Protein AF-A0A1J5CCB9-F1 (afdb_monomer)

Radius of gyration: 15.99 Å; Cα contacts (8 Å, |Δi|>4): 139; chains: 1; bounding box: 43×30×40 Å

Secondary structure (DSSP, 8-state):
----HHHHHHHHHTT--HHHHHHHHHHPEEETTEEEEEHHHHHHHHHHHHHHHHHHHHHHHTT-S-HHHHHHHHHHHHHHHHHHHHHHHTTEEEEEEETTEEEEE-----

Sequence (110 aa):
MHHTKHSVTRMNQRGISHAMAELVYAYGTAKGDKVIFNQKAAKQRLIEARAEKASHEKALDSGSMSMVSAMHTVAKLEQEIRNLTKLIDKQGVVVVVVGGDVLLTAYGIH

Nearest PDB structures (foldseek):
  2rld-assembly1_A  TM=9.522E-01  e=2.115E+00  Bacteroides thetaiotaomicron VPI-5482
  2f6m-assembly2_C  TM=9.429E-01  e=3.100E+00  Saccharomyces cerevisiae
  2f66-assembly3_D  TM=9.239E-01  e=4.000E+00  Saccharomyces cerevisiae
  2f66-assembly3_A  TM=9.180E-01  e=4.263E+00  Saccharomyces cerevisiae
  2rld-assembly1_B  TM=6.563E-01  e=1.640E+00  Bacteroides thetaiotaomicron VPI-5482

Structure (mmCIF, N/CA/C/O backbone):
data_AF-A0A1J5CCB9-F1
#
_entry.id   AF-A0A1J5CCB9-F1
#
loop_
_atom_site.group_PDB
_atom_site.id
_atom_site.type_symbol
_atom_site.label_atom_id
_atom_site.label_alt_id
_atom_site.label_comp_id
_atom_site.label_asym_id
_atom_site.label_entity_id
_atom_site.label_seq_id
_atom_site.pdbx_PDB_ins_code
_atom_site.Cartn_x
_atom_site.Cartn_y
_atom_site.Cartn_z
_atom_site.occupancy
_atom_site.B_iso_or_equiv
_atom_site.auth_seq_id
_atom_site.auth_comp_id
_atom_site.auth_asym_id
_atom_site.auth_atom_id
_atom_site.pdbx_PDB_model_num
ATOM 1 N N . MET A 1 1 ? -15.365 -14.207 1.522 1.00 39.38 1 MET A N 1
ATOM 2 C CA . MET A 1 1 ? -15.774 -13.358 2.663 1.00 39.38 1 MET A CA 1
ATOM 3 C C . MET A 1 1 ? -16.922 -12.477 2.191 1.00 39.38 1 MET A C 1
ATOM 5 O O . MET A 1 1 ? -16.781 -11.866 1.140 1.00 39.38 1 MET A O 1
ATOM 9 N N . HIS A 1 2 ? -18.070 -12.476 2.872 1.00 40.03 2 HIS A N 1
ATOM 10 C CA . HIS A 1 2 ? -19.231 -11.673 2.467 1.00 40.03 2 HIS A CA 1
ATOM 11 C C . HIS A 1 2 ? -19.116 -10.293 3.128 1.00 40.03 2 HIS A C 1
ATOM 13 O O . HIS A 1 2 ? -19.259 -10.176 4.340 1.00 40.03 2 HIS A O 1
ATOM 19 N N . HIS A 1 3 ? -18.815 -9.249 2.354 1.00 44.72 3 HIS A N 1
ATOM 20 C CA . HIS A 1 3 ? -18.870 -7.881 2.868 1.00 44.72 3 HIS A CA 1
ATOM 21 C C . HIS A 1 3 ? -20.336 -7.509 3.109 1.00 44.72 3 HIS A C 1
ATOM 23 O O . HIS A 1 3 ? -21.143 -7.516 2.179 1.00 44.72 3 HIS A O 1
ATOM 29 N N . THR A 1 4 ? -20.704 -7.195 4.349 1.00 47.66 4 THR A N 1
ATOM 30 C CA . THR A 1 4 ? -22.067 -6.755 4.660 1.00 47.66 4 THR A CA 1
ATOM 31 C C . THR A 1 4 ? -22.315 -5.365 4.060 1.00 47.66 4 THR A C 1
ATOM 33 O O . THR A 1 4 ? -21.424 -4.509 4.033 1.00 47.66 4 THR A O 1
ATOM 36 N N . LYS A 1 5 ? -23.539 -5.114 3.566 1.00 47.53 5 LYS A N 1
ATOM 37 C CA . LYS A 1 5 ? -23.935 -3.830 2.944 1.00 47.53 5 LYS A CA 1
ATOM 38 C C . LYS A 1 5 ? -23.557 -2.615 3.809 1.00 47.53 5 LYS A C 1
ATOM 40 O O . LYS A 1 5 ? -23.129 -1.601 3.270 1.00 47.53 5 LYS A O 1
ATOM 45 N N . HIS A 1 6 ? -23.628 -2.740 5.137 1.00 43.44 6 HIS A N 1
ATOM 46 C CA . HIS A 1 6 ? -23.279 -1.673 6.082 1.00 43.44 6 HIS A CA 1
ATOM 47 C C . HIS A 1 6 ? -21.786 -1.299 6.094 1.00 43.44 6 HIS A C 1
ATOM 49 O O . HIS A 1 6 ? -21.459 -0.114 6.220 1.00 43.44 6 HIS A O 1
ATOM 55 N N . SER A 1 7 ? -20.875 -2.262 5.920 1.00 43.03 7 SER A N 1
ATOM 56 C CA . SER A 1 7 ? -19.433 -1.988 5.844 1.00 43.03 7 SER A CA 1
ATOM 57 C C . SER A 1 7 ? -19.048 -1.278 4.543 1.00 43.03 7 SER A C 1
ATOM 59 O O . SER A 1 7 ? -18.210 -0.376 4.563 1.00 43.03 7 SER A O 1
ATOM 61 N N . VAL A 1 8 ? -19.725 -1.598 3.434 1.00 53.00 8 VAL A N 1
ATOM 62 C CA . VAL A 1 8 ? -19.535 -0.932 2.131 1.00 53.00 8 VAL A CA 1
ATOM 63 C C . VAL A 1 8 ? -20.054 0.512 2.158 1.00 53.00 8 VAL A C 1
ATOM 65 O O . VAL A 1 8 ? -19.391 1.423 1.662 1.00 53.00 8 VAL A O 1
ATOM 68 N N . THR A 1 9 ? -21.203 0.761 2.798 1.00 45.12 9 THR A N 1
ATOM 69 C CA . THR A 1 9 ? -21.760 2.117 2.936 1.00 45.12 9 THR A CA 1
ATOM 70 C C . THR A 1 9 ? -20.839 3.038 3.745 1.00 45.12 9 THR A C 1
ATOM 72 O O . THR A 1 9 ? -20.611 4.178 3.336 1.00 45.12 9 THR A O 1
ATOM 75 N N . ARG A 1 10 ? -20.238 2.551 4.843 1.00 51.81 10 ARG A N 1
ATOM 76 C CA . ARG A 1 10 ? -19.267 3.342 5.627 1.00 51.81 10 ARG A CA 1
ATOM 77 C C . ARG A 1 10 ? -17.908 3.505 4.945 1.00 51.81 10 ARG A C 1
ATOM 79 O O . ARG A 1 10 ? -17.313 4.575 5.071 1.00 51.81 10 ARG A O 1
ATOM 86 N N . MET A 1 11 ? -17.442 2.501 4.196 1.00 56.12 11 MET A N 1
ATOM 87 C CA . MET A 1 11 ? -16.270 2.628 3.316 1.00 56.12 11 MET A CA 1
ATOM 88 C C . MET A 1 11 ? -16.431 3.801 2.353 1.00 56.12 11 MET A C 1
ATOM 90 O O . MET A 1 11 ? -15.570 4.682 2.303 1.00 56.12 11 MET A O 1
ATOM 94 N N . ASN A 1 12 ? -17.562 3.836 1.642 1.00 51.09 12 ASN A N 1
ATOM 95 C CA . ASN A 1 12 ? -17.851 4.872 0.657 1.00 51.09 12 ASN A CA 1
ATOM 96 C C . ASN A 1 12 ? -18.012 6.253 1.306 1.00 51.09 12 ASN A C 1
ATOM 98 O O . ASN A 1 12 ? -17.455 7.219 0.793 1.00 51.09 12 ASN A O 1
ATOM 102 N N . GLN A 1 13 ? -18.662 6.354 2.473 1.00 53.94 13 GLN A N 1
ATOM 103 C CA . GLN A 1 13 ? -18.796 7.626 3.203 1.00 53.94 13 GLN A CA 1
ATOM 104 C C . GLN A 1 13 ? -17.460 8.221 3.683 1.00 53.94 13 GLN A C 1
ATOM 106 O O . GLN A 1 13 ? -17.369 9.434 3.846 1.00 53.94 13 GLN A O 1
ATOM 111 N N . ARG A 1 14 ? -16.412 7.409 3.897 1.00 60.72 14 ARG A N 1
ATOM 112 C CA 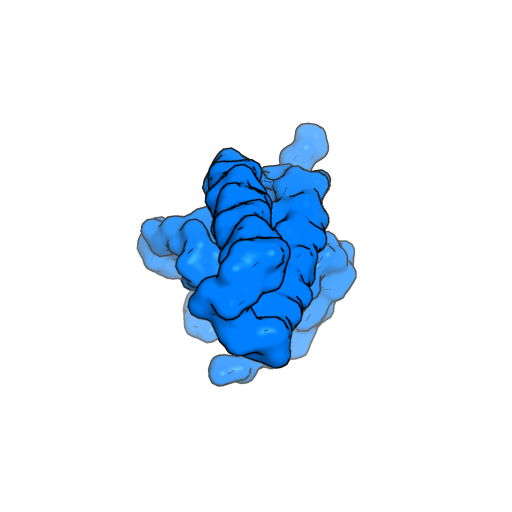. ARG A 1 14 ? -15.064 7.894 4.273 1.00 60.72 14 ARG A CA 1
ATOM 113 C C . ARG A 1 14 ? -14.048 7.850 3.126 1.00 60.72 14 ARG A C 1
ATOM 115 O O . ARG A 1 14 ? -12.863 8.139 3.326 1.00 60.72 14 ARG A O 1
ATOM 122 N N . GLY A 1 15 ? -14.494 7.510 1.915 1.00 62.84 15 GLY A N 1
ATOM 123 C CA . GLY A 1 15 ? -13.649 7.390 0.727 1.00 62.84 15 GLY A CA 1
ATOM 124 C C . GLY A 1 15 ? -12.550 6.331 0.866 1.00 62.84 15 GLY A C 1
ATOM 125 O O . GLY A 1 15 ? -11.440 6.540 0.377 1.00 62.84 15 GLY A O 1
ATOM 126 N N . ILE A 1 16 ? -12.824 5.239 1.585 1.00 69.19 16 ILE A N 1
ATOM 127 C CA . ILE A 1 16 ? -11.918 4.097 1.745 1.00 69.19 16 ILE A CA 1
ATOM 128 C C . ILE A 1 16 ? -12.286 3.071 0.675 1.00 69.19 16 ILE A C 1
ATOM 130 O O . ILE A 1 16 ? -13.370 2.496 0.707 1.00 69.19 16 ILE A O 1
ATOM 134 N N . SER A 1 17 ? -11.388 2.857 -0.286 1.00 72.56 17 SER A N 1
ATOM 135 C CA . SER A 1 17 ? -11.599 1.877 -1.361 1.00 72.56 17 SER A CA 1
ATOM 136 C C . SER A 1 17 ? -11.261 0.452 -0.913 1.00 72.56 17 SER A C 1
ATOM 138 O O . SER A 1 17 ? -10.494 0.269 0.033 1.00 72.56 17 SER A O 1
ATOM 140 N N . HIS A 1 18 ? -11.772 -0.555 -1.629 1.00 73.81 18 HIS A N 1
ATOM 141 C CA . HIS A 1 18 ? -11.420 -1.964 -1.396 1.00 73.81 18 HIS A CA 1
ATOM 142 C C . HIS A 1 18 ? -9.903 -2.185 -1.431 1.00 73.81 18 HIS A C 1
ATOM 144 O O . HIS A 1 18 ? -9.345 -2.788 -0.522 1.00 73.81 18 HIS A O 1
ATOM 150 N N . ALA A 1 19 ? -9.223 -1.581 -2.408 1.00 76.06 19 ALA A N 1
ATOM 151 C CA . ALA A 1 19 ? -7.776 -1.690 -2.549 1.00 76.06 19 ALA A CA 1
ATOM 152 C C . ALA A 1 19 ? -7.009 -1.134 -1.335 1.00 76.06 19 ALA A C 1
ATOM 154 O O . ALA A 1 19 ? -5.949 -1.638 -0.987 1.00 76.06 19 ALA A O 1
ATOM 155 N N . MET A 1 20 ? -7.544 -0.122 -0.640 1.00 77.00 20 MET A N 1
ATOM 156 C CA . MET A 1 20 ? -6.944 0.349 0.615 1.00 77.00 20 MET A CA 1
ATOM 157 C C . MET A 1 20 ? -7.136 -0.664 1.746 1.00 77.00 20 MET A C 1
ATOM 159 O O . MET A 1 20 ? -6.227 -0.841 2.547 1.00 77.00 20 MET A O 1
ATOM 163 N N . ALA A 1 21 ? -8.293 -1.331 1.818 1.00 75.06 21 ALA A N 1
ATOM 164 C CA . ALA A 1 21 ? -8.539 -2.373 2.813 1.00 75.06 21 ALA A CA 1
ATOM 165 C C . ALA A 1 21 ? -7.596 -3.569 2.617 1.00 75.06 21 ALA A C 1
ATOM 167 O O . ALA A 1 21 ? -7.040 -4.065 3.593 1.00 75.06 21 ALA A O 1
ATOM 168 N N . GLU A 1 22 ? -7.355 -3.975 1.368 1.00 78.62 22 GLU A N 1
ATOM 169 C CA . GLU A 1 22 ? -6.385 -5.024 1.033 1.00 78.62 22 GLU A CA 1
ATOM 170 C C . GLU A 1 22 ? -4.972 -4.679 1.515 1.00 78.62 22 GLU A C 1
ATOM 172 O O . GLU A 1 22 ? -4.301 -5.538 2.080 1.00 78.62 22 GLU A O 1
ATOM 177 N N . LEU A 1 23 ? -4.544 -3.416 1.394 1.00 79.88 23 LEU A N 1
ATOM 178 C CA . LEU A 1 23 ? -3.256 -2.975 1.941 1.00 79.88 23 LEU A CA 1
ATOM 179 C C . LEU A 1 23 ? -3.194 -3.104 3.464 1.00 79.88 23 LEU A C 1
ATOM 181 O O . LEU A 1 23 ? -2.161 -3.495 4.002 1.00 79.88 23 LEU A O 1
ATOM 185 N N . VAL A 1 24 ? -4.289 -2.808 4.168 1.00 78.56 24 VAL A N 1
ATOM 186 C CA . VAL A 1 24 ? -4.323 -3.002 5.622 1.00 78.56 24 VAL A CA 1
ATOM 187 C C . VAL A 1 24 ? -4.264 -4.483 5.981 1.00 78.56 24 VAL A C 1
ATOM 189 O O . VAL A 1 24 ? -3.561 -4.843 6.916 1.00 78.56 24 VAL A O 1
ATOM 192 N N . TYR A 1 25 ? -4.945 -5.355 5.242 1.00 77.88 25 TYR A N 1
ATOM 193 C CA . TYR A 1 25 ? -4.842 -6.797 5.473 1.00 77.88 25 TYR A CA 1
ATOM 194 C C . TYR A 1 25 ? -3.446 -7.350 5.179 1.00 77.88 25 TYR A C 1
ATOM 196 O O . TYR A 1 25 ? -2.981 -8.221 5.906 1.00 77.88 25 TYR A O 1
ATOM 204 N N . ALA A 1 26 ? -2.781 -6.843 4.140 1.00 83.12 26 ALA A N 1
ATOM 205 C CA . ALA A 1 26 ? -1.463 -7.311 3.730 1.00 83.12 26 ALA A CA 1
ATOM 206 C C . ALA A 1 26 ? -0.336 -6.827 4.657 1.00 83.12 26 ALA A C 1
ATOM 208 O O . ALA A 1 26 ? 0.576 -7.592 4.960 1.00 83.12 26 ALA A O 1
ATOM 209 N N . TYR A 1 27 ? -0.390 -5.567 5.102 1.00 85.31 27 TYR A N 1
ATOM 210 C CA . TYR A 1 27 ? 0.725 -4.909 5.801 1.00 85.31 27 TYR A CA 1
ATOM 211 C C . TYR A 1 27 ? 0.389 -4.443 7.220 1.00 85.31 27 TYR A C 1
ATOM 213 O O . TYR A 1 27 ? 1.251 -3.926 7.934 1.00 85.31 27 TYR A O 1
ATOM 221 N N . GLY A 1 28 ? -0.868 -4.568 7.638 1.00 81.62 28 GLY A N 1
ATOM 222 C CA . GLY A 1 28 ? -1.303 -4.185 8.970 1.00 81.62 28 GLY A CA 1
ATOM 223 C C . GLY A 1 28 ? -0.821 -5.156 10.042 1.00 81.62 28 GLY A C 1
ATOM 224 O O . GLY A 1 28 ? -0.579 -6.336 9.809 1.00 81.62 28 GLY A O 1
ATOM 225 N N . THR A 1 29 ? -0.701 -4.647 11.262 1.00 81.19 29 THR A N 1
ATOM 226 C CA . THR A 1 29 ? -0.320 -5.445 12.426 1.00 81.19 29 THR A CA 1
ATOM 227 C C . THR A 1 29 ? -1.566 -5.950 13.138 1.00 81.19 29 THR A C 1
ATOM 229 O O . THR A 1 29 ? -2.429 -5.155 13.521 1.00 81.19 29 THR A O 1
ATOM 232 N N . ALA A 1 30 ? -1.653 -7.263 13.354 1.00 80.69 30 ALA A N 1
ATOM 233 C CA . ALA A 1 30 ? -2.701 -7.846 14.179 1.00 80.69 30 ALA A CA 1
ATOM 234 C C . ALA A 1 30 ? -2.534 -7.413 15.647 1.00 80.69 30 ALA A C 1
ATOM 236 O O . ALA A 1 30 ? -1.449 -7.496 16.222 1.00 80.69 30 ALA A O 1
ATOM 237 N N . LYS A 1 31 ? -3.620 -6.950 16.264 1.00 75.31 31 LYS A N 1
ATOM 238 C CA . LYS A 1 31 ? -3.708 -6.616 17.687 1.00 75.31 31 LYS A CA 1
ATOM 239 C C . LYS A 1 31 ? -5.020 -7.174 18.226 1.00 75.31 31 LYS A C 1
ATOM 241 O O . LYS A 1 31 ? -6.054 -6.511 18.153 1.00 75.31 31 LYS A O 1
ATOM 246 N N . GLY A 1 32 ? -4.954 -8.408 18.726 1.00 77.25 32 GLY A N 1
ATOM 247 C CA . GLY A 1 32 ? -6.134 -9.196 19.079 1.00 77.25 32 GLY A CA 1
ATOM 248 C C . GLY A 1 32 ? -7.001 -9.439 17.845 1.00 77.25 32 GLY A C 1
ATOM 249 O O . GLY A 1 32 ? -6.543 -9.964 16.838 1.00 77.25 32 GLY A O 1
ATOM 250 N N . ASP A 1 33 ? -8.234 -8.977 17.924 1.00 71.12 33 ASP A N 1
ATOM 251 C CA . ASP A 1 33 ? -9.304 -9.042 16.930 1.00 71.12 33 ASP A CA 1
ATOM 252 C C . ASP A 1 33 ? -9.235 -7.919 15.868 1.00 71.12 33 ASP A C 1
ATOM 254 O O . ASP A 1 33 ? -10.120 -7.776 15.029 1.00 71.12 33 ASP A O 1
ATOM 258 N N . LYS A 1 34 ? -8.171 -7.105 15.853 1.00 67.94 34 LYS A N 1
ATOM 259 C CA . LYS A 1 34 ? -8.042 -5.932 14.966 1.00 67.94 34 LYS A CA 1
ATOM 260 C C . LYS A 1 34 ? -6.781 -5.996 14.115 1.00 67.94 34 LYS A C 1
ATOM 262 O O . LYS A 1 34 ? -5.769 -6.528 14.556 1.00 67.94 34 LYS A O 1
ATOM 267 N N . VAL A 1 35 ? -6.813 -5.373 12.938 1.00 74.25 35 VAL A N 1
ATOM 268 C CA . VAL A 1 35 ? -5.647 -5.190 12.063 1.00 74.25 35 VAL A CA 1
ATOM 269 C C . VAL A 1 35 ? -5.369 -3.697 11.899 1.00 74.25 35 VAL A C 1
ATOM 271 O O . VAL A 1 35 ? -6.136 -2.934 11.311 1.00 74.25 35 VAL A O 1
ATOM 274 N N . ILE A 1 36 ? -4.253 -3.246 12.458 1.00 74.94 36 ILE A N 1
ATOM 275 C CA . ILE A 1 36 ? -3.917 -1.826 12.540 1.00 74.94 36 ILE A CA 1
ATOM 276 C C . ILE A 1 36 ? -2.885 -1.488 11.468 1.00 74.94 36 ILE A C 1
ATOM 278 O O . ILE A 1 36 ? -1.764 -1.989 11.514 1.00 74.94 36 ILE A O 1
ATOM 282 N N . PHE A 1 37 ? -3.224 -0.575 10.554 1.00 80.56 37 PHE A N 1
ATOM 283 C CA . PHE A 1 37 ? -2.277 -0.007 9.594 1.00 80.56 37 PHE A CA 1
ATOM 284 C C . PHE A 1 37 ? -2.238 1.518 9.708 1.00 80.56 37 PHE A C 1
ATOM 286 O O . PHE A 1 37 ? -2.977 2.273 9.076 1.00 80.56 37 PHE A O 1
ATOM 293 N N . ASN A 1 38 ? -1.381 1.980 10.614 1.00 79.44 38 ASN A N 1
ATOM 294 C CA . ASN A 1 38 ? -1.271 3.394 10.947 1.00 79.44 38 ASN A CA 1
ATOM 295 C C . ASN A 1 38 ? -0.481 4.186 9.887 1.00 79.44 38 ASN A C 1
ATOM 297 O O . ASN A 1 38 ? 0.183 3.627 9.015 1.00 79.44 38 ASN A O 1
ATOM 301 N N . GLN A 1 39 ? -0.512 5.516 10.002 1.00 82.00 39 GLN A N 1
ATOM 302 C CA . GLN A 1 39 ? 0.183 6.409 9.074 1.00 82.00 39 GLN A CA 1
ATOM 303 C C . GLN A 1 39 ? 1.697 6.151 9.000 1.00 82.00 39 GLN A C 1
ATOM 305 O O . GLN A 1 39 ? 2.284 6.274 7.928 1.00 82.00 39 GLN A O 1
ATOM 310 N N . LYS A 1 40 ? 2.341 5.797 10.122 1.00 84.88 40 LYS A N 1
ATOM 311 C CA . LYS A 1 40 ? 3.783 5.507 10.160 1.00 84.88 40 LYS A CA 1
ATOM 312 C C . LYS A 1 40 ? 4.108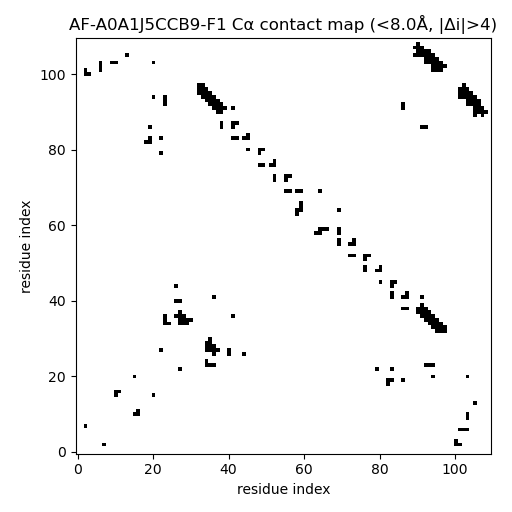 4.261 9.333 1.00 84.88 40 LYS A C 1
ATOM 314 O O . LYS A 1 40 ? 5.009 4.311 8.504 1.00 84.88 40 LYS A O 1
ATOM 319 N N . ALA A 1 41 ? 3.345 3.186 9.517 1.00 84.81 41 ALA A N 1
ATOM 320 C CA . ALA A 1 41 ? 3.473 1.952 8.750 1.00 84.81 41 ALA A CA 1
ATOM 321 C C . ALA A 1 41 ? 3.171 2.182 7.261 1.00 84.81 41 ALA A C 1
ATOM 323 O O . ALA A 1 41 ? 3.919 1.721 6.407 1.00 84.81 41 ALA A O 1
ATOM 324 N N . ALA A 1 42 ? 2.148 2.980 6.943 1.00 85.69 42 ALA A N 1
ATOM 325 C CA . ALA A 1 42 ? 1.824 3.340 5.564 1.00 85.69 42 ALA A CA 1
ATOM 326 C C . ALA A 1 42 ? 2.935 4.156 4.882 1.00 85.69 42 ALA A C 1
ATOM 328 O O . ALA A 1 42 ? 3.286 3.876 3.738 1.00 85.69 42 ALA A O 1
ATOM 329 N N . LYS A 1 43 ? 3.531 5.131 5.585 1.00 88.25 43 LYS A N 1
ATOM 330 C CA . LYS A 1 43 ? 4.694 5.897 5.099 1.00 88.25 43 LYS A CA 1
ATOM 331 C C . LYS A 1 43 ? 5.904 4.994 4.871 1.00 88.25 43 LYS A C 1
ATOM 333 O O . LYS A 1 43 ? 6.569 5.130 3.850 1.00 88.25 43 LYS A O 1
ATOM 338 N N . GLN A 1 44 ? 6.161 4.071 5.792 1.00 91.50 44 GLN A N 1
ATOM 339 C CA . GLN A 1 44 ? 7.257 3.116 5.669 1.00 91.50 44 GLN A CA 1
ATOM 340 C C . GLN A 1 44 ? 7.063 2.202 4.449 1.00 91.50 44 GLN A C 1
ATOM 342 O O . GLN A 1 44 ? 7.930 2.146 3.579 1.00 91.50 44 GLN A O 1
ATOM 347 N N . ARG A 1 45 ? 5.878 1.595 4.306 1.00 92.44 45 ARG A N 1
ATOM 348 C CA . ARG A 1 45 ? 5.545 0.758 3.146 1.00 92.44 45 ARG A CA 1
ATOM 349 C C . ARG A 1 45 ? 5.603 1.540 1.830 1.00 92.44 45 ARG A C 1
ATOM 351 O O . ARG A 1 45 ? 6.032 0.997 0.820 1.00 92.44 45 ARG A O 1
ATOM 358 N N . LEU A 1 46 ? 5.227 2.821 1.829 1.00 91.44 46 LEU A N 1
ATOM 359 C CA . LEU A 1 46 ? 5.345 3.690 0.653 1.00 91.44 46 LEU A CA 1
ATOM 360 C C . LEU A 1 46 ? 6.804 3.867 0.204 1.00 91.44 46 LEU A C 1
ATOM 362 O O . LEU A 1 46 ? 7.072 3.879 -0.997 1.00 91.44 46 LEU A O 1
ATOM 366 N N . ILE A 1 47 ? 7.741 4.013 1.144 1.00 93.50 47 ILE A N 1
ATOM 367 C CA . ILE A 1 47 ? 9.176 4.112 0.835 1.00 93.50 47 ILE A CA 1
ATOM 368 C C . ILE A 1 47 ? 9.665 2.800 0.212 1.00 93.50 47 ILE A C 1
ATOM 370 O O . ILE A 1 47 ? 10.314 2.822 -0.832 1.00 93.50 47 ILE A O 1
ATOM 374 N N . GLU A 1 48 ? 9.293 1.667 0.805 1.00 93.88 48 GLU A N 1
ATOM 375 C CA . GLU A 1 48 ? 9.657 0.334 0.313 1.00 93.88 48 GLU A CA 1
ATOM 376 C C . GLU A 1 48 ? 9.084 0.059 -1.081 1.00 93.88 48 GLU A C 1
ATOM 378 O O . GLU A 1 48 ? 9.823 -0.340 -1.976 1.00 93.88 48 GLU A O 1
ATOM 383 N N . ALA A 1 49 ? 7.801 0.355 -1.307 1.00 92.81 49 ALA A N 1
ATOM 384 C CA . ALA A 1 49 ? 7.148 0.163 -2.601 1.00 92.81 49 ALA A CA 1
ATOM 385 C C . ALA A 1 49 ? 7.790 1.018 -3.707 1.00 92.81 49 ALA A C 1
ATOM 387 O O . ALA A 1 49 ? 7.901 0.584 -4.852 1.00 92.81 49 ALA A O 1
ATOM 388 N N . ARG A 1 50 ? 8.254 2.233 -3.379 1.00 93.19 50 ARG A N 1
ATOM 389 C CA . ARG A 1 50 ? 9.001 3.083 -4.321 1.00 93.19 50 ARG A CA 1
ATOM 390 C C . ARG A 1 50 ? 10.385 2.524 -4.633 1.00 93.19 50 ARG A C 1
ATOM 392 O O . ARG A 1 50 ? 10.791 2.559 -5.791 1.00 93.19 50 ARG A O 1
ATOM 399 N N . ALA A 1 51 ? 11.094 2.015 -3.627 1.00 93.38 51 ALA A N 1
ATOM 400 C CA . ALA A 1 51 ? 12.394 1.383 -3.831 1.00 93.38 51 ALA A CA 1
ATOM 401 C C . ALA A 1 51 ? 12.270 0.122 -4.703 1.00 93.38 51 ALA A C 1
ATOM 403 O O . ALA A 1 51 ? 13.058 -0.069 -5.627 1.00 93.38 51 ALA A O 1
ATOM 404 N N . GLU A 1 52 ? 11.238 -0.686 -4.456 1.00 91.75 52 GLU A N 1
ATOM 405 C CA . GLU A 1 52 ? 10.912 -1.878 -5.238 1.00 91.75 52 GLU A CA 1
ATOM 406 C C . GLU A 1 52 ? 10.517 -1.526 -6.677 1.00 91.75 52 GLU A C 1
ATOM 408 O O . GLU A 1 52 ? 10.976 -2.164 -7.621 1.00 91.75 52 GLU A O 1
ATOM 413 N N . LYS A 1 53 ? 9.728 -0.464 -6.879 1.00 92.44 53 LYS A N 1
ATOM 414 C CA . LYS A 1 53 ? 9.417 0.025 -8.226 1.00 92.44 53 LYS A CA 1
ATOM 415 C C . LYS A 1 53 ? 10.698 0.430 -8.967 1.00 92.44 53 LYS A C 1
ATOM 417 O O . LYS A 1 53 ? 10.911 -0.007 -10.094 1.00 92.44 53 LYS A O 1
ATOM 422 N N . ALA A 1 54 ? 11.567 1.208 -8.321 1.00 89.56 54 ALA A N 1
ATOM 423 C CA . ALA A 1 54 ? 12.799 1.699 -8.933 1.00 89.56 54 ALA A CA 1
ATOM 424 C C . ALA A 1 54 ? 13.781 0.571 -9.299 1.00 89.56 54 ALA A C 1
ATOM 426 O O . ALA A 1 54 ? 14.496 0.682 -10.294 1.00 89.56 54 ALA A O 1
ATOM 427 N N . SER A 1 55 ? 13.840 -0.519 -8.525 1.00 87.19 55 SER A N 1
ATOM 428 C CA . SER A 1 55 ? 14.673 -1.674 -8.881 1.00 87.19 55 SER A CA 1
ATOM 429 C C . SER A 1 55 ? 14.135 -2.416 -10.108 1.00 87.19 55 SER A C 1
ATOM 431 O O . SER A 1 55 ? 14.923 -2.812 -10.965 1.00 87.19 55 SER A O 1
ATOM 433 N N . HIS A 1 56 ? 12.812 -2.542 -10.238 1.00 86.12 56 HIS A N 1
ATOM 434 C CA . HIS A 1 56 ? 12.177 -3.166 -11.402 1.00 86.12 56 HIS A CA 1
ATOM 435 C C . HIS A 1 56 ? 12.275 -2.299 -12.664 1.00 86.12 56 HIS A C 1
ATOM 437 O O . HIS A 1 56 ? 12.466 -2.836 -13.751 1.00 86.12 56 HIS A O 1
ATOM 443 N N . GLU A 1 57 ? 12.204 -0.972 -12.534 1.00 86.19 57 GLU A N 1
ATOM 444 C CA . GLU A 1 57 ? 12.460 -0.042 -13.644 1.00 86.19 57 GLU A CA 1
ATOM 445 C C . GLU A 1 57 ? 13.914 -0.132 -14.125 1.00 86.19 57 GLU A C 1
ATOM 447 O O . GLU A 1 57 ? 14.164 -0.257 -15.318 1.00 86.19 57 GLU A O 1
ATOM 452 N N . LYS A 1 58 ? 14.887 -0.205 -13.211 1.00 85.12 58 LYS A N 1
ATOM 453 C CA . LYS A 1 58 ? 16.290 -0.431 -13.601 1.00 85.12 58 LYS A CA 1
ATOM 454 C C . LYS A 1 58 ? 16.506 -1.785 -14.279 1.00 85.12 58 LYS A C 1
ATOM 456 O O . LYS A 1 58 ? 17.316 -1.878 -15.195 1.00 85.12 58 LYS A O 1
ATOM 461 N N . ALA A 1 59 ? 15.792 -2.824 -13.844 1.00 79.69 59 ALA A N 1
ATOM 462 C CA . ALA A 1 59 ? 15.853 -4.150 -14.459 1.00 79.69 59 ALA A CA 1
ATOM 463 C C . ALA A 1 59 ? 15.217 -4.194 -15.865 1.00 79.69 59 ALA A C 1
ATOM 465 O O . ALA A 1 59 ? 15.612 -5.029 -16.684 1.00 79.69 59 ALA A O 1
ATOM 466 N N . LEU A 1 60 ? 14.251 -3.304 -16.143 1.00 78.88 60 LEU A N 1
ATOM 467 C CA . LEU A 1 60 ? 13.718 -3.056 -17.487 1.00 78.88 60 LEU A CA 1
ATOM 468 C C . LEU A 1 60 ? 14.778 -2.410 -18.379 1.00 78.88 60 LEU A C 1
ATOM 470 O O . LEU A 1 60 ? 15.029 -2.910 -19.473 1.00 78.88 60 LEU A O 1
ATOM 474 N N . ASP A 1 61 ? 15.431 -1.356 -17.888 1.00 80.38 61 ASP A N 1
ATOM 475 C CA . ASP A 1 61 ? 16.456 -0.627 -18.642 1.00 80.38 61 ASP A CA 1
ATOM 476 C C . ASP A 1 61 ? 17.679 -1.502 -18.957 1.00 80.38 61 ASP A C 1
ATOM 478 O O . ASP A 1 61 ? 18.262 -1.402 -20.035 1.00 80.38 61 ASP A O 1
ATOM 482 N N . SER A 1 62 ? 18.057 -2.402 -18.043 1.00 79.81 62 SER A N 1
ATOM 483 C CA . SER A 1 62 ? 19.164 -3.343 -18.249 1.00 79.81 62 SER A CA 1
ATOM 484 C C . SER A 1 62 ? 18.782 -4.586 -19.064 1.00 79.81 62 SER A C 1
ATOM 486 O O . SER A 1 62 ? 19.630 -5.456 -19.274 1.00 79.81 62 SER A O 1
ATOM 488 N N . GLY A 1 63 ? 17.518 -4.722 -19.490 1.00 76.00 63 GLY A N 1
ATOM 489 C CA . GLY A 1 63 ? 17.025 -5.864 -20.270 1.00 76.00 63 GLY A CA 1
ATOM 490 C C . GLY A 1 63 ? 17.088 -7.212 -19.541 1.00 76.00 63 GLY A C 1
ATOM 491 O O . GLY A 1 63 ? 17.030 -8.263 -20.174 1.00 76.00 63 GLY A O 1
ATOM 492 N N . SER A 1 64 ? 17.237 -7.208 -18.212 1.00 73.94 64 SER A N 1
ATOM 493 C CA . SER A 1 64 ? 17.475 -8.417 -17.407 1.00 73.94 64 SER A CA 1
ATOM 494 C C . SER A 1 64 ? 16.183 -9.145 -17.005 1.00 73.94 64 SER A C 1
ATOM 496 O O . SER A 1 64 ? 16.235 -10.252 -16.473 1.00 73.94 64 SER A O 1
ATOM 498 N N . MET A 1 65 ? 15.018 -8.540 -17.262 1.00 75.38 65 MET A N 1
ATOM 499 C CA . MET A 1 65 ? 13.687 -9.094 -16.999 1.00 75.38 65 MET A CA 1
ATOM 500 C C . MET A 1 65 ? 12.808 -9.054 -18.252 1.00 75.38 65 MET A C 1
ATOM 502 O O . MET A 1 65 ? 12.930 -8.165 -19.090 1.00 75.38 65 MET A O 1
ATOM 506 N N . SER A 1 66 ? 11.858 -9.991 -18.349 1.00 83.81 66 SER A N 1
ATOM 507 C CA . SER A 1 66 ? 10.825 -9.949 -19.390 1.00 83.81 66 SER A CA 1
ATOM 508 C C . SER A 1 66 ? 10.021 -8.651 -19.284 1.00 83.81 66 SER A C 1
ATOM 510 O O . SER A 1 66 ? 9.371 -8.403 -18.263 1.00 83.81 66 SER A O 1
ATOM 512 N N . MET A 1 67 ? 10.039 -7.855 -20.359 1.00 79.06 67 MET A N 1
ATOM 513 C CA . MET A 1 67 ? 9.368 -6.554 -20.459 1.00 79.06 67 MET A CA 1
ATOM 514 C C . MET A 1 67 ? 7.905 -6.621 -20.002 1.00 79.06 67 MET A C 1
ATOM 516 O O . MET A 1 67 ? 7.464 -5.800 -19.205 1.00 79.06 67 MET A O 1
ATOM 520 N N . VAL A 1 68 ? 7.170 -7.654 -20.425 1.00 86.50 68 VAL A N 1
ATOM 521 C CA . VAL A 1 68 ? 5.748 -7.829 -20.082 1.00 86.50 68 VAL A CA 1
ATOM 522 C C . VAL A 1 68 ? 5.549 -8.042 -18.579 1.00 86.50 68 VAL A C 1
ATOM 524 O O . VAL A 1 68 ? 4.688 -7.406 -17.971 1.00 86.50 68 VAL A O 1
ATOM 527 N N . SER A 1 69 ? 6.356 -8.910 -17.962 1.00 83.44 69 SER A N 1
ATOM 528 C CA . SER A 1 69 ? 6.254 -9.190 -16.525 1.00 83.44 69 SER A CA 1
ATOM 529 C C . SER A 1 69 ? 6.623 -7.966 -15.696 1.00 83.44 69 SER A C 1
ATOM 531 O O . SER A 1 69 ? 5.949 -7.654 -14.718 1.00 83.44 69 SER A O 1
ATOM 533 N N . ALA A 1 70 ? 7.687 -7.267 -16.084 1.00 80.62 70 ALA A N 1
ATOM 534 C CA . ALA A 1 70 ? 8.162 -6.104 -15.358 1.00 80.62 70 ALA A CA 1
ATOM 535 C C . ALA A 1 70 ? 7.177 -4.930 -15.444 1.00 80.62 70 ALA A C 1
ATOM 537 O O . ALA A 1 70 ? 6.872 -4.325 -14.419 1.00 80.62 70 ALA A O 1
ATOM 538 N N . MET A 1 71 ? 6.595 -4.665 -16.620 1.00 84.19 71 MET A N 1
ATOM 539 C CA . MET A 1 71 ? 5.545 -3.649 -16.774 1.00 84.19 71 MET A CA 1
ATOM 540 C C . MET A 1 71 ? 4.323 -3.954 -15.902 1.00 84.19 71 MET A C 1
ATOM 542 O O . MET A 1 71 ? 3.784 -3.051 -15.262 1.00 84.19 71 MET A O 1
ATOM 546 N N . HIS A 1 72 ? 3.904 -5.223 -15.830 1.00 88.31 72 HIS A N 1
ATOM 547 C CA . HIS A 1 72 ? 2.786 -5.626 -14.978 1.00 88.31 72 HIS A CA 1
ATOM 548 C C . HIS A 1 72 ? 3.091 -5.377 -13.491 1.00 88.31 72 HIS A C 1
ATOM 550 O O . HIS A 1 72 ? 2.256 -4.827 -12.769 1.00 88.31 72 HI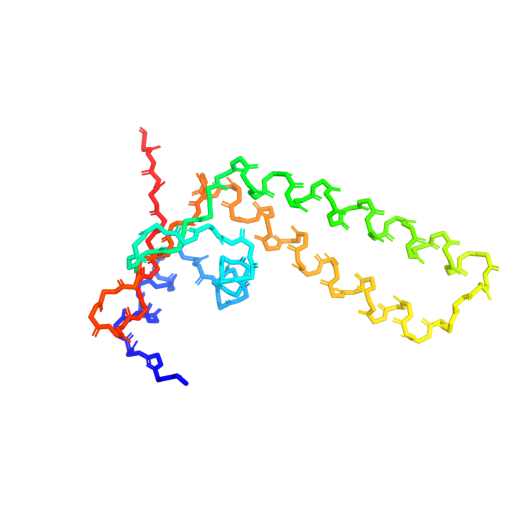S A O 1
ATOM 556 N N . THR A 1 73 ? 4.298 -5.727 -13.034 1.00 87.94 73 THR A N 1
ATOM 557 C CA . THR A 1 73 ? 4.735 -5.482 -11.652 1.00 87.94 73 THR A CA 1
ATOM 558 C C . THR A 1 73 ? 4.810 -3.990 -11.338 1.00 87.94 73 THR A C 1
ATOM 560 O O . THR A 1 73 ? 4.267 -3.555 -10.322 1.00 87.94 73 THR A O 1
ATOM 563 N N . VAL A 1 74 ? 5.409 -3.187 -12.222 1.00 89.00 74 VAL A N 1
ATOM 564 C CA . VAL A 1 74 ? 5.500 -1.729 -12.058 1.00 89.00 74 VAL A CA 1
ATOM 565 C C . VAL A 1 74 ? 4.105 -1.109 -11.974 1.00 89.00 74 VAL A C 1
ATOM 567 O O . VAL A 1 74 ? 3.834 -0.350 -11.045 1.00 89.00 74 VAL A O 1
ATOM 570 N N . ALA A 1 75 ? 3.181 -1.486 -12.861 1.00 91.00 75 ALA A N 1
ATOM 571 C CA . ALA A 1 75 ? 1.807 -0.986 -12.832 1.00 91.00 75 ALA A CA 1
ATOM 572 C C . ALA A 1 75 ? 1.082 -1.324 -11.515 1.00 91.00 75 ALA A C 1
ATOM 574 O O . ALA A 1 75 ? 0.343 -0.494 -10.973 1.00 91.00 75 ALA A O 1
ATOM 575 N N . LYS A 1 76 ? 1.312 -2.525 -10.968 1.00 90.94 76 LYS A N 1
ATOM 576 C CA . LYS A 1 76 ? 0.755 -2.943 -9.675 1.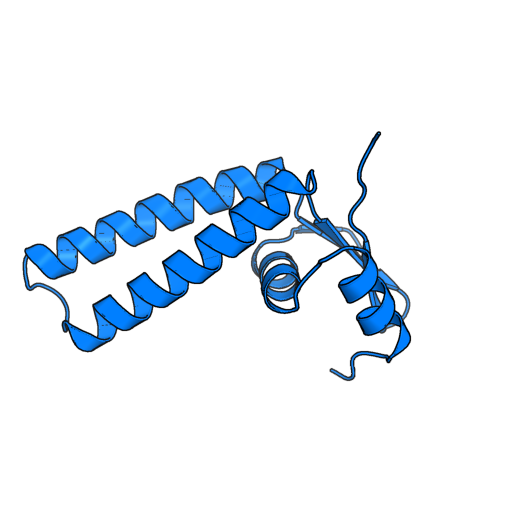00 90.94 76 LYS A CA 1
ATOM 577 C C . LYS A 1 76 ? 1.330 -2.116 -8.520 1.00 90.94 76 LYS A C 1
ATOM 579 O O . LYS A 1 76 ? 0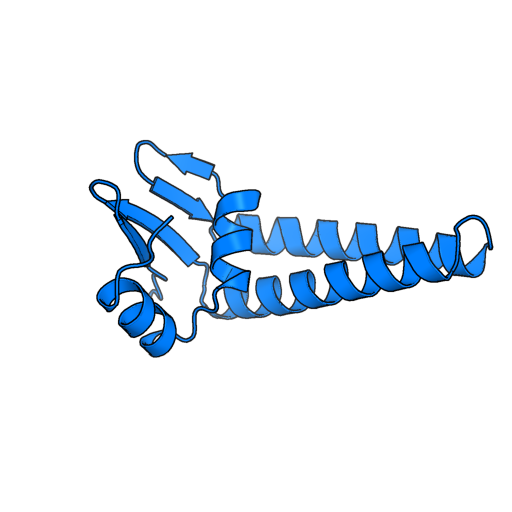.559 -1.591 -7.716 1.00 90.94 76 LYS A O 1
ATOM 584 N N . LEU A 1 77 ? 2.652 -1.940 -8.481 1.00 91.44 77 LEU A N 1
ATOM 585 C CA . LEU A 1 77 ? 3.336 -1.117 -7.477 1.00 91.44 77 LEU A CA 1
ATOM 586 C C . LEU A 1 77 ? 2.894 0.348 -7.546 1.00 91.44 77 LEU A C 1
ATOM 588 O O . LEU A 1 77 ? 2.716 0.993 -6.518 1.00 91.44 77 LEU A O 1
ATOM 592 N N . GLU A 1 78 ? 2.635 0.882 -8.738 1.00 92.25 78 GLU A N 1
ATOM 593 C CA . GLU A 1 78 ? 2.092 2.232 -8.884 1.00 92.25 78 GLU A CA 1
ATOM 594 C C . GLU A 1 78 ? 0.680 2.384 -8.316 1.00 92.25 78 GLU A C 1
ATOM 596 O O . GLU A 1 78 ? 0.378 3.401 -7.683 1.00 92.25 78 GLU A O 1
ATOM 601 N N . GLN A 1 79 ? -0.199 1.400 -8.540 1.00 89.75 79 GLN A N 1
ATOM 602 C CA . GLN A 1 79 ? -1.531 1.410 -7.928 1.00 89.75 79 GLN A CA 1
ATOM 603 C C . GLN A 1 79 ? -1.428 1.358 -6.406 1.00 89.75 79 GLN A C 1
ATOM 605 O O . GLN A 1 79 ? -2.107 2.116 -5.711 1.00 89.75 79 GLN A O 1
ATOM 610 N N . GLU A 1 80 ? -0.549 0.507 -5.885 1.00 89.81 80 GLU A N 1
ATOM 611 C CA . GLU A 1 80 ? -0.277 0.417 -4.457 1.00 89.81 80 GLU A CA 1
ATOM 612 C C . GLU A 1 80 ? 0.239 1.746 -3.888 1.00 89.81 80 GLU A C 1
ATOM 614 O O . GLU A 1 80 ? -0.331 2.249 -2.921 1.00 89.81 80 GLU A O 1
ATOM 619 N N . ILE A 1 81 ? 1.230 2.373 -4.528 1.00 92.00 81 ILE A N 1
ATOM 620 C CA . ILE A 1 81 ? 1.761 3.690 -4.144 1.00 92.00 81 ILE A CA 1
ATOM 621 C C . ILE A 1 81 ? 0.638 4.730 -4.078 1.00 92.00 81 ILE A C 1
ATOM 623 O O . ILE A 1 81 ? 0.517 5.436 -3.077 1.00 92.00 81 ILE A O 1
ATOM 627 N N . ARG A 1 82 ? -0.227 4.797 -5.101 1.00 90.06 82 ARG A N 1
ATOM 628 C CA . ARG A 1 82 ? -1.381 5.714 -5.114 1.00 90.06 82 ARG A CA 1
ATOM 629 C C . ARG A 1 82 ? -2.320 5.471 -3.934 1.00 90.06 82 ARG A C 1
ATOM 631 O O . ARG A 1 82 ? -2.811 6.423 -3.328 1.00 90.06 82 ARG A O 1
ATOM 638 N N . ASN A 1 83 ? -2.586 4.211 -3.610 1.00 85.38 83 ASN A N 1
ATOM 639 C CA . ASN A 1 83 ? -3.476 3.847 -2.513 1.00 85.38 83 ASN A CA 1
ATOM 640 C C . ASN A 1 83 ? -2.851 4.139 -1.143 1.00 85.38 83 ASN A C 1
ATOM 642 O O . ASN A 1 83 ? -3.547 4.654 -0.270 1.00 85.38 83 ASN A O 1
ATOM 646 N N . LEU A 1 84 ? -1.547 3.901 -0.972 1.00 85.25 84 LEU A N 1
ATOM 647 C CA . LEU A 1 84 ? -0.795 4.257 0.233 1.00 85.25 84 LEU A CA 1
ATOM 648 C C . LEU A 1 84 ? -0.779 5.770 0.459 1.00 85.25 84 LEU A C 1
ATOM 650 O O . LEU A 1 84 ? -1.016 6.212 1.579 1.00 85.25 84 LEU A O 1
ATOM 654 N N . THR A 1 85 ? -0.577 6.574 -0.591 1.00 87.12 85 THR A N 1
ATOM 655 C CA . THR A 1 85 ? -0.657 8.041 -0.493 1.00 87.12 85 THR A CA 1
ATOM 656 C C . THR A 1 85 ? -2.034 8.487 -0.006 1.00 87.12 85 THR A C 1
ATOM 658 O O . THR A 1 85 ? -2.125 9.178 1.005 1.00 87.12 85 THR A O 1
ATOM 661 N N . LYS A 1 86 ? -3.114 7.985 -0.620 1.00 82.94 86 LYS A N 1
ATOM 662 C CA . LYS A 1 86 ? -4.489 8.279 -0.176 1.00 82.94 86 LYS A CA 1
ATOM 663 C C . LYS A 1 86 ? -4.747 7.858 1.274 1.00 82.94 86 LYS A C 1
ATOM 665 O O . LYS A 1 86 ? -5.525 8.500 1.974 1.00 82.94 86 LYS A O 1
ATOM 670 N N . LEU A 1 87 ? -4.133 6.763 1.720 1.00 77.81 87 LEU A N 1
ATOM 671 C CA . LEU A 1 87 ? -4.258 6.254 3.086 1.00 77.81 87 LEU A CA 1
ATOM 672 C C . LEU A 1 87 ? -3.527 7.164 4.089 1.00 77.81 87 LEU A C 1
ATOM 674 O O . LEU A 1 87 ? -4.053 7.447 5.167 1.00 77.81 87 LEU A O 1
ATOM 678 N N . ILE A 1 88 ? -2.348 7.667 3.718 1.00 80.00 88 ILE A N 1
ATOM 679 C CA . ILE A 1 88 ? -1.557 8.618 4.512 1.00 80.00 88 ILE A CA 1
ATOM 680 C C . ILE A 1 88 ? -2.278 9.959 4.659 1.00 80.00 88 ILE A C 1
ATOM 682 O O . ILE A 1 88 ? -2.303 10.498 5.770 1.00 80.00 88 ILE A O 1
ATOM 686 N N . ASP A 1 89 ? -2.881 10.458 3.576 1.00 78.50 89 ASP A N 1
ATOM 687 C CA . ASP A 1 89 ? -3.667 11.700 3.565 1.00 78.50 89 ASP A CA 1
ATOM 688 C C . ASP A 1 89 ? -4.869 11.613 4.515 1.00 78.50 89 ASP A C 1
ATOM 690 O O . ASP A 1 89 ? -5.273 12.597 5.128 1.00 78.50 89 ASP A O 1
ATOM 694 N N . LYS A 1 90 ? -5.399 10.402 4.717 1.00 71.62 90 LYS A N 1
ATOM 695 C CA . LYS A 1 90 ? -6.466 10.100 5.681 1.00 71.62 90 LYS A CA 1
ATOM 696 C C . LYS A 1 90 ? -5.952 9.865 7.111 1.00 71.62 90 LYS A C 1
ATOM 698 O O . LYS A 1 90 ? -6.666 9.271 7.909 1.00 71.62 90 LYS A O 1
ATOM 703 N N . GLN A 1 91 ? -4.726 10.303 7.427 1.00 62.88 91 GLN A N 1
ATOM 704 C CA . GLN A 1 91 ? -4.036 10.133 8.719 1.00 62.88 91 GLN A CA 1
ATOM 705 C C . GLN A 1 91 ? -3.839 8.666 9.177 1.00 62.88 91 GLN A C 1
ATOM 707 O O . GLN A 1 91 ? -3.490 8.415 10.330 1.00 62.88 91 GLN A O 1
ATOM 712 N N . GLY A 1 92 ? -3.956 7.685 8.273 1.00 58.91 92 GLY A N 1
ATOM 713 C CA . GLY A 1 92 ? -3.906 6.254 8.603 1.00 58.91 92 GLY A CA 1
ATOM 714 C C . GLY A 1 92 ? -5.294 5.603 8.672 1.00 58.91 92 GLY A C 1
ATOM 715 O O . GLY A 1 92 ? -6.287 6.237 9.016 1.00 58.91 92 GLY A O 1
ATOM 716 N N . VAL A 1 93 ? -5.384 4.309 8.349 1.00 61.59 93 VAL A N 1
ATOM 717 C CA . VAL A 1 93 ? -6.651 3.554 8.348 1.00 61.59 93 VAL A CA 1
ATOM 718 C C . VAL A 1 93 ? -6.531 2.372 9.303 1.00 61.59 93 VAL A C 1
ATOM 720 O O . VAL A 1 93 ? -5.690 1.496 9.128 1.00 61.59 93 VAL A O 1
ATOM 723 N N . VAL A 1 94 ? -7.390 2.320 10.321 1.00 54.91 94 VAL A N 1
ATOM 724 C CA . VAL A 1 94 ? -7.450 1.188 11.251 1.00 54.91 94 VAL A CA 1
ATOM 725 C C . VAL A 1 94 ? -8.574 0.260 10.813 1.00 54.91 94 VAL A C 1
ATOM 727 O O . VAL A 1 94 ? -9.729 0.663 10.704 1.00 54.91 94 VAL A O 1
ATOM 730 N N 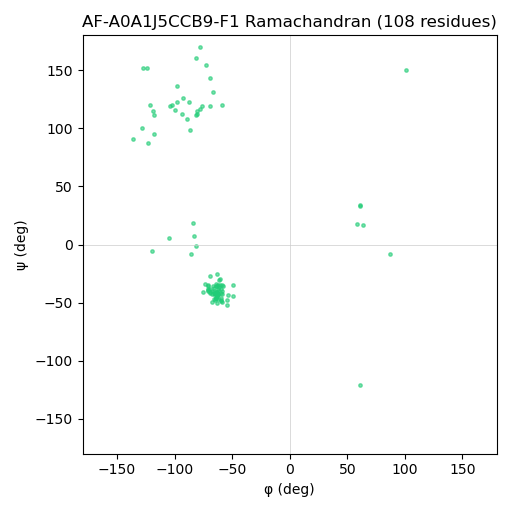. VAL A 1 95 ? -8.263 -1.004 10.560 1.00 59.09 95 VAL A N 1
ATOM 731 C CA . VAL A 1 95 ? -9.282 -2.002 10.233 1.00 59.09 95 VAL A CA 1
ATOM 732 C C . VAL A 1 95 ? -9.580 -2.798 11.486 1.00 59.09 95 VAL A 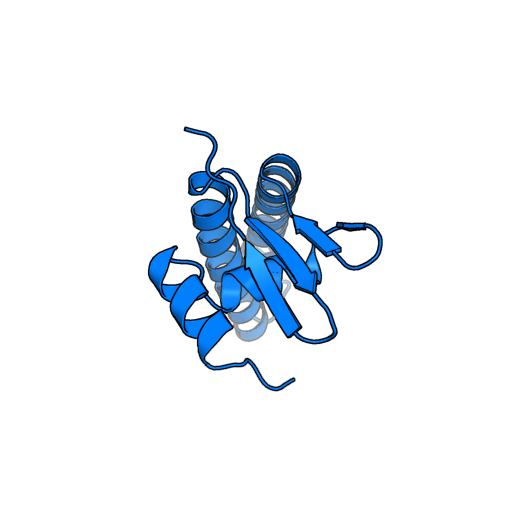C 1
ATOM 734 O O . VAL A 1 95 ? -8.731 -3.474 12.053 1.00 59.09 95 VAL A O 1
ATOM 737 N N . VAL A 1 96 ? -10.805 -2.687 11.969 1.00 52.97 96 VAL A N 1
ATOM 738 C CA . VAL A 1 96 ? -11.264 -3.407 13.149 1.00 52.97 96 VAL A CA 1
ATOM 739 C C . VAL A 1 96 ? -12.136 -4.546 12.643 1.00 52.97 96 VAL A C 1
ATOM 741 O O . VAL A 1 96 ? -13.137 -4.291 11.985 1.00 52.97 96 VAL A O 1
ATOM 744 N N . VAL A 1 97 ? -11.784 -5.801 12.907 1.00 50.25 97 VAL A N 1
ATOM 745 C CA . VAL A 1 97 ? -12.727 -6.902 12.675 1.00 50.25 97 VAL A CA 1
ATOM 746 C C . VAL A 1 97 ? -13.545 -7.031 13.959 1.00 50.25 97 VAL A C 1
ATOM 748 O O . VAL A 1 97 ? -12.981 -7.147 15.039 1.00 50.25 97 VAL A O 1
ATOM 751 N N . VAL A 1 98 ? -14.871 -6.923 13.877 1.00 44.78 98 VAL A N 1
ATOM 752 C CA . VAL A 1 98 ? -15.760 -7.081 15.039 1.00 44.78 98 VAL A CA 1
ATOM 753 C C . VAL A 1 98 ? -16.682 -8.255 14.756 1.00 44.78 98 VAL A C 1
ATOM 755 O O . VAL A 1 98 ? -17.481 -8.196 13.831 1.00 44.78 98 VAL A O 1
ATOM 758 N N . GLY A 1 99 ? -16.569 -9.330 15.540 1.00 40.47 99 GLY A N 1
ATOM 759 C CA . GLY A 1 99 ? -17.531 -10.440 15.510 1.00 40.47 99 GLY A CA 1
ATOM 760 C C . GLY A 1 99 ? -17.647 -11.183 14.171 1.00 40.47 99 GLY A C 1
ATOM 761 O O . GLY A 1 99 ? -18.734 -11.627 13.828 1.00 40.47 99 GLY A O 1
ATOM 762 N N . GLY A 1 100 ? -16.559 -11.300 13.400 1.00 50.53 100 GLY A N 1
ATOM 763 C CA . GLY A 1 100 ? -16.569 -11.937 12.073 1.00 50.53 100 GLY A CA 1
ATOM 764 C C . GLY A 1 100 ? -16.928 -10.997 10.916 1.00 50.53 100 GLY A C 1
ATOM 765 O O . GLY A 1 100 ? -16.729 -11.363 9.759 1.00 50.53 100 GLY A O 1
ATOM 766 N N . ASP A 1 101 ? -17.353 -9.767 11.219 1.00 49.59 101 ASP A N 1
ATOM 767 C CA . ASP A 1 101 ? -17.586 -8.710 10.240 1.00 49.59 101 ASP A CA 1
ATOM 768 C C . ASP A 1 101 ? -16.390 -7.749 10.149 1.00 49.59 101 ASP A C 1
ATOM 770 O O . ASP A 1 101 ? -15.813 -7.304 11.146 1.00 49.59 101 ASP A O 1
ATOM 774 N N . VAL A 1 102 ? -16.015 -7.393 8.917 1.00 52.72 102 VAL A N 1
ATOM 775 C CA . VAL A 1 102 ? -14.932 -6.440 8.634 1.00 52.72 102 VAL A CA 1
ATOM 776 C C . VAL A 1 102 ? -15.448 -5.014 8.801 1.00 52.72 102 VAL A C 1
ATOM 778 O O . VAL A 1 102 ? -16.290 -4.563 8.021 1.00 52.72 102 VAL A O 1
ATOM 781 N N . LEU A 1 103 ? -14.925 -4.276 9.781 1.00 56.12 103 LEU A N 1
ATOM 782 C CA . LEU A 1 103 ? -15.326 -2.906 10.098 1.00 56.12 103 LEU A CA 1
ATOM 783 C C . LEU A 1 103 ? -14.136 -1.948 9.903 1.00 56.12 103 LEU A C 1
ATOM 785 O O . LEU A 1 103 ? -13.274 -1.744 10.758 1.00 56.12 103 LEU A O 1
ATOM 789 N N . LEU A 1 104 ? -14.072 -1.336 8.723 1.00 59.00 104 LEU A N 1
ATOM 790 C CA . LEU A 1 104 ? -13.011 -0.396 8.351 1.00 59.00 104 LEU A CA 1
ATOM 791 C C . LEU A 1 104 ? -13.246 0.958 9.042 1.00 59.00 104 LEU A C 1
ATOM 793 O O . LEU A 1 104 ? -14.270 1.600 8.808 1.00 59.00 104 LEU A O 1
ATOM 797 N N . THR A 1 105 ? -12.309 1.408 9.881 1.00 55.88 105 THR A N 1
ATOM 798 C CA . THR A 1 105 ? -12.422 2.657 10.652 1.00 55.88 105 THR A CA 1
ATOM 799 C C . THR A 1 105 ? -11.181 3.537 10.454 1.00 55.88 105 THR A C 1
ATOM 801 O O . THR A 1 105 ? -10.143 3.351 11.081 1.00 55.88 105 THR A O 1
ATOM 804 N N . ALA A 1 106 ? -11.273 4.556 9.598 1.00 51.72 106 ALA A N 1
ATOM 805 C CA . ALA A 1 106 ? -10.271 5.626 9.568 1.00 51.72 106 ALA A CA 1
ATOM 806 C C . ALA A 1 106 ? -10.527 6.588 10.736 1.00 5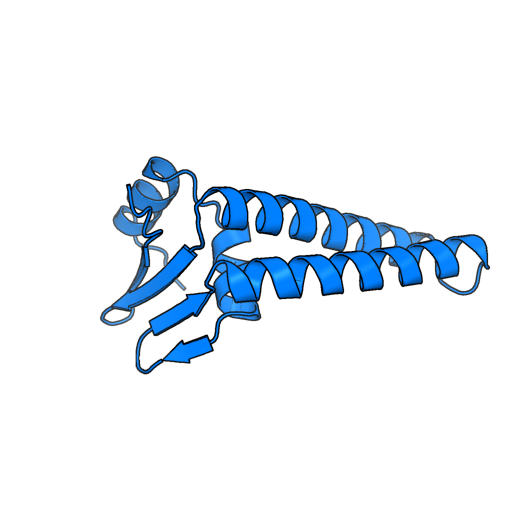1.72 106 ALA A C 1
ATOM 808 O O . ALA A 1 106 ? -11.593 7.209 10.782 1.00 51.72 106 ALA A O 1
ATOM 809 N N . TYR A 1 107 ? -9.591 6.693 11.677 1.00 47.25 107 TYR A N 1
ATOM 810 C CA . TYR A 1 107 ? -9.618 7.724 12.712 1.00 47.25 107 TYR A CA 1
ATOM 811 C C . TYR A 1 107 ? -8.937 8.968 12.140 1.00 47.25 107 TYR A C 1
ATOM 813 O O . TYR A 1 107 ? -7.714 9.032 12.101 1.00 47.25 107 TYR A O 1
ATOM 821 N N . GLY A 1 108 ? -9.730 9.928 11.663 1.00 43.78 108 GLY A N 1
ATOM 822 C CA . GLY A 1 108 ? -9.244 11.293 11.489 1.00 43.78 108 GLY A CA 1
ATOM 823 C C . GLY A 1 108 ? -9.308 11.966 12.851 1.00 43.78 108 GLY A C 1
ATOM 824 O O . GLY A 1 108 ? -10.403 12.134 13.384 1.00 43.78 108 GLY A O 1
ATOM 825 N N . ILE A 1 109 ? -8.161 12.282 13.440 1.00 36.88 109 ILE A N 1
ATOM 826 C CA . ILE A 1 109 ? -8.111 13.195 14.581 1.00 36.88 109 ILE A CA 1
ATOM 827 C C . ILE A 1 109 ? -8.153 14.603 13.981 1.00 36.88 109 ILE A C 1
ATOM 829 O O . ILE A 1 109 ? -7.251 14.984 13.231 1.00 36.88 109 ILE A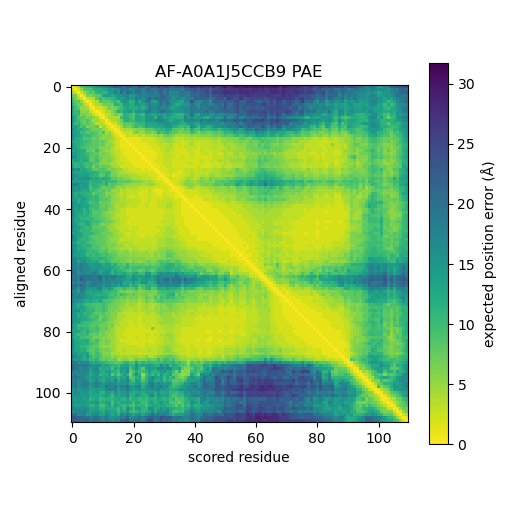 O 1
ATOM 833 N N . HIS A 1 110 ? -9.275 15.293 14.215 1.00 36.16 110 HIS A N 1
ATOM 834 C CA . HIS A 1 110 ? -9.398 16.739 14.010 1.00 36.16 110 HIS A CA 1
ATOM 835 C C . HIS A 1 110 ? -8.330 17.481 14.810 1.00 36.16 110 HIS A C 1
ATOM 837 O O . HIS A 1 110 ? -8.038 17.033 15.943 1.00 36.16 110 HIS A O 1
#

Mean predicted aligned error: 9.29 Å

Solvent-accessible surface area (backbone atoms only — not comparable to full-atom values): 6081 Å² total; per-residue (Å²): 134,86,81,54,72,70,43,54,55,52,24,59,76,71,71,50,49,72,73,47,54,52,50,29,70,73,71,26,47,76,58,87,66,25,31,43,25,45,33,68,57,36,52,52,50,41,53,51,46,50,53,54,37,54,53,48,53,50,33,49,77,68,63,77,46,60,63,70,62,46,52,53,50,42,54,51,40,50,52,49,44,55,41,35,50,58,36,41,76,44,58,12,43,36,36,37,45,55,95,92,41,71,42,74,44,63,61,69,81,128

Foldseek 3Di:
DDADPVQVVVCVVLVNDPLLVVVQVVQFDDDPQWTFWFLVSLVVVLVVLVVVLVVLVVCVVVVVDDPVVSVVSNVVSVVSNVSSVVQNVLRHKIWGRDPNHIHIDRDDDD

pLDDT: mean 72.78, std 16.75, range [36.16, 93.88]